Protein AF-A0A382KB04-F1 (afdb_monomer_lite)

Organism: NCBI:txid408172

Sequence (86 aa):
MHPLITRNSDFVLVFGVIGIILVMVIPLPAPVLDLLFAVNITVSLVTLLVVLYMLQPVDFSIFPSLLLVLTMFRLSLNVASTRVIL

Foldseek 3Di:
DDDPDVVVVVVVVVVVVVVVVVVLVVAPPPVVLVVLVVVLVVVVVVLVVVVVPDDDCVCVVVNVVVVVVSVVSVVVSVVSVVSRVD

Radius of gyration: 24.35 Å; chains: 1; bounding box: 54×29×69 Å

Structure (mmCIF, N/CA/C/O backbone):
data_AF-A0A382KB04-F1
#
_entry.id   AF-A0A382KB04-F1
#
loop_
_atom_site.group_PDB
_atom_site.id
_atom_site.type_symbol
_atom_site.label_atom_id
_atom_site.label_alt_id
_atom_site.label_comp_id
_atom_site.label_asym_id
_atom_site.label_entity_id
_atom_site.label_seq_id
_atom_site.pdbx_PDB_ins_code
_atom_site.Cartn_x
_atom_site.Cartn_y
_atom_site.Cartn_z
_atom_site.occupancy
_atom_site.B_iso_or_equiv
_atom_site.auth_seq_id
_atom_site.auth_comp_id
_atom_site.auth_asym_id
_atom_site.auth_atom_id
_atom_site.pdbx_PDB_model_num
ATOM 1 N N . MET A 1 1 ? 38.730 -22.489 -44.929 1.00 46.97 1 MET A N 1
ATOM 2 C CA . MET A 1 1 ? 37.358 -22.464 -45.471 1.00 46.97 1 MET A CA 1
ATOM 3 C C . MET A 1 1 ? 36.672 -21.208 -44.948 1.00 46.97 1 MET A C 1
ATOM 5 O O . MET A 1 1 ? 36.318 -21.141 -43.782 1.00 46.97 1 MET A O 1
ATOM 9 N N . HIS A 1 2 ? 36.623 -20.182 -45.801 1.00 51.59 2 HIS A N 1
ATOM 10 C CA . HIS A 1 2 ? 35.680 -19.049 -45.771 1.00 51.59 2 HIS A CA 1
ATOM 11 C C . HIS A 1 2 ? 34.232 -19.609 -45.624 1.00 51.59 2 HIS A C 1
ATOM 13 O O . HIS A 1 2 ? 34.038 -20.761 -46.020 1.00 51.59 2 HIS A O 1
ATOM 19 N N . PRO A 1 3 ? 33.163 -18.840 -45.337 1.00 57.25 3 PRO A N 1
ATOM 20 C CA . PRO A 1 3 ? 32.959 -17.616 -44.537 1.00 57.25 3 PRO A CA 1
ATOM 21 C C . PRO A 1 3 ? 31.512 -17.561 -43.932 1.00 57.25 3 PRO A C 1
ATOM 23 O O . PRO A 1 3 ? 30.779 -18.539 -43.957 1.00 57.25 3 PRO A O 1
ATOM 26 N N . LEU A 1 4 ? 31.048 -16.394 -43.468 1.00 53.34 4 LEU A N 1
ATOM 27 C CA . LEU A 1 4 ? 29.627 -15.966 -43.392 1.00 53.34 4 LEU A CA 1
ATOM 28 C C . LEU A 1 4 ? 28.721 -16.338 -42.194 1.00 53.34 4 LEU A C 1
ATOM 30 O O . LEU A 1 4 ? 27.713 -15.652 -42.060 1.00 53.34 4 LEU A O 1
ATOM 34 N N . ILE A 1 5 ? 29.039 -17.277 -41.289 1.00 53.69 5 ILE A N 1
ATOM 35 C CA . ILE A 1 5 ? 28.078 -17.659 -40.212 1.00 53.69 5 ILE A CA 1
ATOM 36 C C . ILE A 1 5 ? 28.219 -16.905 -38.870 1.00 53.69 5 ILE A C 1
ATOM 38 O O . ILE A 1 5 ? 27.331 -16.947 -38.016 1.00 53.69 5 ILE A O 1
ATOM 42 N N . THR A 1 6 ? 29.324 -16.181 -38.672 1.00 54.09 6 THR A N 1
ATOM 43 C CA . THR A 1 6 ? 29.549 -15.378 -37.453 1.00 54.09 6 THR A CA 1
ATOM 44 C C . THR A 1 6 ? 28.845 -14.020 -37.528 1.00 54.09 6 THR A C 1
ATOM 46 O O . THR A 1 6 ? 28.417 -13.509 -36.509 1.00 54.09 6 THR A O 1
ATOM 49 N N . ARG A 1 7 ? 28.607 -13.467 -38.728 1.00 56.53 7 ARG A N 1
ATOM 50 C CA . ARG A 1 7 ? 28.089 -12.094 -38.890 1.00 56.53 7 ARG A CA 1
ATOM 51 C C . ARG A 1 7 ? 26.583 -11.952 -38.659 1.00 56.53 7 ARG A C 1
ATOM 53 O O . ARG A 1 7 ? 26.123 -10.844 -38.439 1.00 56.53 7 ARG A O 1
ATOM 60 N N . ASN A 1 8 ? 25.809 -13.032 -38.743 1.00 58.59 8 ASN A N 1
ATOM 61 C CA . ASN A 1 8 ? 24.353 -13.053 -38.539 1.00 58.59 8 ASN A CA 1
ATOM 62 C C . ASN A 1 8 ? 23.948 -13.652 -37.183 1.00 58.59 8 ASN A C 1
ATOM 64 O O . ASN A 1 8 ? 22.887 -13.304 -36.672 1.00 58.59 8 ASN A O 1
ATOM 68 N N . SER A 1 9 ? 24.787 -14.504 -36.586 1.00 60.66 9 SER A N 1
ATOM 69 C CA . SER A 1 9 ? 24.563 -15.030 -35.232 1.00 60.66 9 SER A CA 1
ATOM 70 C C . SER A 1 9 ? 24.660 -13.926 -34.176 1.00 60.66 9 SER A C 1
ATOM 72 O O . SER A 1 9 ? 23.870 -13.929 -33.237 1.00 60.66 9 SER A O 1
ATOM 74 N N . ASP A 1 10 ? 25.530 -12.928 -34.385 1.00 65.50 10 ASP A N 1
ATOM 75 C CA . ASP A 1 10 ? 25.572 -11.713 -33.563 1.00 65.50 10 ASP A CA 1
ATOM 76 C C . ASP A 1 10 ? 24.256 -10.933 -33.654 1.00 65.50 10 ASP A C 1
ATOM 78 O O . ASP A 1 10 ? 23.717 -10.530 -32.633 1.00 65.50 10 ASP A O 1
ATOM 82 N N . PHE A 1 11 ? 23.674 -10.774 -34.850 1.00 69.50 11 PHE A N 1
ATOM 83 C CA . PHE A 1 11 ? 22.376 -10.103 -34.999 1.00 69.50 11 PHE A CA 1
ATOM 84 C C . PHE A 1 11 ? 21.238 -10.888 -34.357 1.00 69.50 11 PHE A C 1
ATOM 86 O O . PHE A 1 11 ? 20.362 -10.272 -33.766 1.00 69.50 11 PHE A O 1
ATOM 93 N N . VAL A 1 12 ? 21.244 -12.220 -34.446 1.00 74.75 12 VAL A N 1
ATOM 94 C CA . VAL A 1 12 ? 20.240 -13.077 -33.797 1.00 74.75 12 VAL A CA 1
ATOM 95 C C . VAL A 1 12 ? 20.377 -13.026 -32.275 1.00 74.75 12 VAL A C 1
ATOM 97 O O . VAL A 1 12 ? 19.368 -12.924 -31.582 1.00 74.75 12 VAL A O 1
ATOM 100 N N . LEU A 1 13 ? 21.603 -13.023 -31.746 1.00 71.69 13 LEU A N 1
ATOM 101 C CA . LEU A 1 13 ? 21.867 -12.819 -30.320 1.00 71.69 13 LEU A CA 1
ATOM 102 C C . LEU A 1 13 ? 21.464 -11.415 -29.867 1.00 71.69 13 LEU A C 1
ATOM 104 O O . LEU A 1 13 ? 20.795 -11.281 -28.851 1.00 71.69 13 LEU A O 1
ATOM 108 N N . VAL A 1 14 ? 21.802 -10.376 -30.631 1.00 76.75 14 VAL A N 1
ATOM 109 C CA . VAL A 1 14 ? 21.436 -8.983 -30.344 1.00 76.75 14 VAL A CA 1
ATOM 110 C C . VAL A 1 14 ? 19.921 -8.796 -30.396 1.00 76.75 14 VAL A C 1
ATOM 112 O O . VAL A 1 14 ? 19.366 -8.211 -29.475 1.00 76.75 14 VAL A O 1
ATOM 115 N N . PHE A 1 15 ? 19.220 -9.341 -31.394 1.00 80.38 15 PHE A N 1
ATOM 116 C CA . PHE A 1 15 ? 17.753 -9.317 -31.441 1.00 80.38 15 PHE A CA 1
ATOM 117 C C . PHE A 1 15 ? 17.123 -10.136 -30.314 1.00 80.38 15 PHE A C 1
ATOM 119 O O . PHE A 1 15 ? 16.108 -9.723 -29.763 1.00 80.38 15 PHE A O 1
ATOM 126 N N . GLY A 1 16 ? 17.723 -11.272 -29.952 1.00 77.75 16 GLY A N 1
ATOM 127 C CA . GLY A 1 16 ? 17.288 -12.089 -28.824 1.00 77.75 16 GLY A CA 1
ATOM 128 C C . GLY A 1 16 ? 17.418 -11.342 -27.498 1.00 77.75 16 GLY A C 1
ATOM 129 O O . GLY A 1 16 ? 16.467 -11.294 -26.727 1.00 77.75 16 GLY A O 1
ATOM 130 N N . VAL A 1 17 ? 18.556 -10.686 -27.261 1.00 76.56 17 VAL A N 1
ATOM 131 C CA . VAL A 1 17 ? 18.808 -9.869 -26.065 1.00 76.56 17 VAL A CA 1
ATOM 132 C C . VAL A 1 17 ? 17.914 -8.630 -26.047 1.00 76.56 17 VAL A C 1
ATOM 134 O O . VAL A 1 17 ? 17.288 -8.359 -25.028 1.00 76.56 17 VAL A O 1
ATOM 137 N N . ILE A 1 18 ? 17.783 -7.915 -27.168 1.00 76.94 18 ILE A N 1
ATOM 138 C CA . ILE A 1 18 ? 16.865 -6.775 -27.290 1.00 76.94 18 ILE A CA 1
ATOM 139 C C . ILE A 1 18 ? 15.427 -7.230 -27.041 1.00 76.94 18 ILE A C 1
ATOM 141 O O . ILE A 1 18 ? 14.714 -6.535 -26.337 1.00 76.94 18 ILE A O 1
ATOM 145 N N . GLY A 1 19 ? 15.011 -8.397 -27.537 1.00 74.38 19 GLY A N 1
ATOM 146 C CA . GLY A 1 19 ? 13.688 -8.971 -27.282 1.00 74.38 19 GLY A CA 1
ATOM 147 C C . GLY A 1 19 ? 13.461 -9.341 -25.815 1.00 74.38 19 GLY A C 1
ATOM 148 O O . GLY A 1 19 ? 12.398 -9.050 -25.276 1.00 74.38 19 GLY A O 1
ATOM 149 N N . ILE A 1 20 ? 14.463 -9.914 -25.142 1.00 69.81 20 ILE A N 1
ATOM 150 C CA . ILE A 1 20 ? 14.418 -10.203 -23.699 1.00 69.81 20 ILE A CA 1
ATOM 151 C C . ILE A 1 20 ? 14.300 -8.901 -22.891 1.00 69.81 20 ILE A C 1
ATOM 153 O O . ILE A 1 20 ? 13.479 -8.818 -21.979 1.00 69.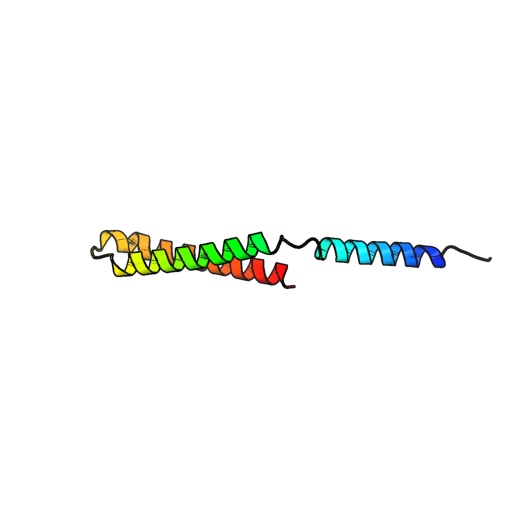81 20 ILE A O 1
ATOM 157 N N . ILE A 1 21 ? 15.052 -7.862 -23.266 1.00 69.44 21 ILE A N 1
ATOM 158 C CA . ILE A 1 21 ? 14.947 -6.521 -22.673 1.00 69.44 21 ILE A CA 1
ATOM 159 C C . ILE A 1 21 ? 13.574 -5.908 -22.970 1.00 69.44 21 ILE A C 1
ATOM 161 O O . ILE A 1 21 ? 12.964 -5.331 -22.082 1.00 69.44 21 ILE A O 1
ATOM 165 N N . LEU A 1 22 ? 13.039 -6.064 -24.182 1.00 68.75 22 LEU A N 1
ATOM 166 C CA . LEU A 1 22 ? 11.737 -5.518 -24.565 1.00 68.75 22 LEU A CA 1
ATOM 167 C C . LEU A 1 22 ? 10.591 -6.184 -23.799 1.00 68.75 22 LEU A C 1
ATOM 169 O O . LEU A 1 22 ? 9.631 -5.512 -23.459 1.00 68.75 22 LEU A O 1
ATOM 173 N N . VAL A 1 23 ? 10.710 -7.476 -23.483 1.00 63.19 23 VAL A N 1
ATOM 174 C CA . VAL A 1 23 ? 9.779 -8.205 -22.606 1.00 63.19 23 VAL A CA 1
ATOM 175 C C . VAL A 1 23 ? 9.899 -7.746 -21.150 1.00 63.19 23 VAL A C 1
ATOM 177 O O . VAL A 1 23 ? 8.883 -7.652 -20.472 1.00 63.19 23 VAL A O 1
ATOM 180 N N . MET A 1 24 ? 11.100 -7.391 -20.683 1.00 59.56 24 MET A N 1
ATOM 181 C CA . MET A 1 24 ? 11.296 -6.725 -19.385 1.00 59.56 24 MET A CA 1
ATOM 182 C C . MET A 1 24 ? 10.706 -5.298 -19.378 1.00 59.56 24 MET A C 1
ATOM 184 O O . MET A 1 24 ? 10.225 -4.821 -18.357 1.00 59.56 24 MET A O 1
ATOM 188 N N . VAL A 1 25 ? 10.687 -4.650 -20.546 1.00 55.00 25 VAL A N 1
ATOM 189 C CA . VAL A 1 25 ? 10.133 -3.313 -20.808 1.00 55.00 25 VAL A CA 1
ATOM 190 C C . VAL A 1 25 ? 8.661 -3.347 -21.231 1.00 55.00 25 VAL A C 1
ATOM 192 O O . VAL A 1 25 ? 8.101 -2.273 -21.376 1.00 55.00 25 VAL A O 1
ATOM 195 N N . ILE A 1 26 ? 7.995 -4.502 -21.403 1.00 57.22 26 ILE A N 1
ATOM 196 C CA . ILE A 1 26 ? 6.523 -4.587 -21.335 1.00 57.22 26 ILE A CA 1
ATOM 197 C C . ILE A 1 26 ? 6.227 -4.702 -19.842 1.00 57.22 26 ILE A C 1
ATOM 199 O O . ILE A 1 26 ? 6.091 -5.803 -19.303 1.00 57.22 26 ILE A O 1
ATOM 203 N N . PRO A 1 27 ? 6.238 -3.565 -19.135 1.00 59.81 27 PRO A N 1
ATOM 204 C CA . PRO A 1 27 ? 6.201 -3.522 -17.699 1.00 59.81 27 PRO A CA 1
ATOM 205 C C . PRO A 1 27 ? 4.728 -3.746 -17.340 1.00 59.81 27 PRO A C 1
ATOM 207 O O . PRO A 1 27 ? 3.825 -3.635 -18.181 1.00 59.81 27 PRO A O 1
ATOM 210 N N . LEU A 1 28 ? 4.415 -4.010 -16.079 1.00 53.47 28 LEU A N 1
ATOM 211 C CA . LEU A 1 28 ? 3.042 -3.747 -15.657 1.00 53.47 28 LEU A CA 1
ATOM 212 C C . LEU A 1 28 ? 2.727 -2.280 -16.001 1.00 53.47 28 LEU A C 1
ATOM 214 O O . LEU A 1 28 ? 3.530 -1.410 -15.657 1.00 53.47 28 LEU A O 1
ATOM 218 N N . PRO A 1 29 ? 1.622 -1.987 -16.713 1.00 60.16 29 PRO A N 1
ATOM 219 C CA . PRO A 1 29 ? 1.298 -0.624 -17.091 1.00 60.16 29 PRO A CA 1
ATOM 220 C C . PRO A 1 29 ? 1.279 0.231 -15.824 1.00 60.16 29 PRO A C 1
ATOM 222 O O . PRO A 1 29 ? 0.465 -0.004 -14.932 1.00 60.16 29 PRO A O 1
ATOM 225 N N . ALA A 1 30 ? 2.179 1.219 -15.764 1.00 65.06 30 ALA A N 1
ATOM 226 C CA . ALA A 1 30 ? 2.305 2.187 -14.677 1.00 65.06 30 ALA A CA 1
ATOM 227 C C . ALA A 1 30 ? 0.960 2.659 -14.076 1.00 65.06 30 ALA A C 1
ATOM 229 O O . ALA A 1 30 ? 0.868 2.688 -12.850 1.00 65.06 30 ALA A O 1
ATOM 230 N N . PRO A 1 31 ? -0.115 2.931 -14.857 1.00 69.50 31 PRO A N 1
ATOM 231 C CA . PRO A 1 31 ? -1.401 3.334 -14.276 1.00 69.50 31 PRO A CA 1
ATOM 232 C C . PRO A 1 31 ? -2.054 2.291 -13.356 1.00 69.50 31 PRO A C 1
ATOM 234 O O . PRO A 1 31 ? -2.783 2.665 -12.441 1.00 69.50 31 PRO A O 1
ATOM 237 N N . VAL A 1 32 ? -1.817 0.991 -13.563 1.00 74.38 32 VAL A N 1
ATOM 238 C CA . VAL A 1 32 ? -2.382 -0.062 -12.702 1.00 74.38 32 VAL A CA 1
ATOM 239 C C . VAL A 1 32 ? -1.691 -0.058 -11.344 1.00 74.38 32 VAL A C 1
ATOM 241 O O . VAL A 1 32 ? -2.360 -0.112 -10.316 1.00 74.38 32 VAL A O 1
ATOM 244 N N . LEU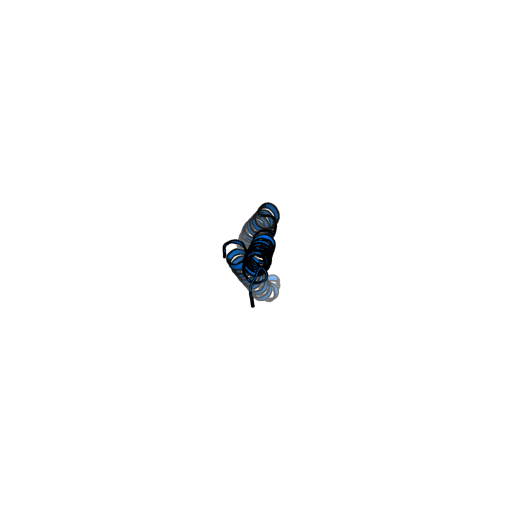 A 1 33 ? -0.362 0.059 -11.325 1.00 72.94 33 LEU A N 1
ATOM 245 C CA . LEU A 1 33 ? 0.396 0.135 -10.079 1.00 72.94 33 LEU A CA 1
ATOM 246 C C . LEU A 1 33 ? 0.035 1.400 -9.283 1.00 72.94 33 LEU A C 1
ATOM 248 O O . LEU A 1 33 ? -0.152 1.325 -8.070 1.00 72.94 33 LEU A O 1
ATOM 252 N N . ASP A 1 34 ? -0.122 2.530 -9.973 1.00 80.19 34 ASP A N 1
ATOM 253 C CA . ASP A 1 34 ? -0.488 3.813 -9.367 1.00 80.19 34 ASP A CA 1
ATOM 254 C C . ASP A 1 34 ? -1.891 3.761 -8.730 1.00 80.19 34 ASP A C 1
ATOM 256 O O . ASP A 1 34 ? -2.095 4.187 -7.592 1.00 80.19 34 ASP A O 1
ATOM 260 N N . LEU A 1 35 ? -2.852 3.113 -9.404 1.00 82.81 35 LEU A N 1
ATOM 261 C CA . LEU A 1 35 ? -4.192 2.871 -8.862 1.00 82.81 35 LEU A CA 1
ATOM 262 C C . LEU A 1 35 ? -4.160 1.958 -7.627 1.00 82.81 35 LEU A C 1
ATOM 264 O O . LEU A 1 35 ? -4.843 2.232 -6.639 1.00 82.81 35 LEU A O 1
ATOM 268 N N . LEU A 1 36 ? -3.351 0.895 -7.645 1.00 80.12 36 LEU A N 1
ATOM 269 C CA . LEU A 1 36 ? -3.188 -0.012 -6.505 1.00 80.12 36 LEU A CA 1
ATOM 270 C C . LEU A 1 36 ? -2.571 0.705 -5.287 1.00 80.12 36 LEU A C 1
ATOM 272 O O . LEU A 1 36 ? -3.022 0.490 -4.157 1.00 80.12 36 LEU A O 1
ATOM 276 N N . PHE A 1 37 ? -1.591 1.588 -5.503 1.00 78.38 37 PHE A N 1
ATOM 277 C CA . PHE A 1 37 ? -1.038 2.444 -4.448 1.00 78.38 37 PHE A CA 1
ATOM 278 C C . PHE A 1 37 ? -2.062 3.439 -3.905 1.00 78.38 37 PHE A C 1
ATOM 280 O O . PHE A 1 37 ? -2.194 3.564 -2.686 1.00 78.38 37 PHE A O 1
ATOM 287 N N . ALA A 1 38 ? -2.818 4.110 -4.776 1.00 85.25 38 ALA A N 1
ATOM 288 C CA . ALA A 1 38 ? -3.865 5.039 -4.361 1.00 85.25 38 ALA A CA 1
ATOM 289 C C . ALA A 1 38 ? -4.913 4.342 -3.475 1.00 85.25 38 ALA A C 1
ATOM 291 O O . ALA A 1 38 ? -5.205 4.817 -2.377 1.00 85.25 38 ALA A O 1
ATOM 292 N N . VAL A 1 39 ? -5.396 3.161 -3.888 1.00 85.44 39 VAL A N 1
ATOM 293 C CA . VAL A 1 39 ? -6.339 2.341 -3.107 1.00 85.44 39 VAL A CA 1
ATOM 294 C C . VAL A 1 39 ? -5.765 1.971 -1.739 1.00 85.44 39 VAL A C 1
ATOM 296 O O . VAL A 1 39 ? -6.475 2.034 -0.736 1.00 85.44 39 VAL A O 1
ATOM 299 N N . ASN A 1 40 ? -4.483 1.619 -1.661 1.00 85.75 40 ASN A N 1
ATOM 300 C CA . ASN A 1 40 ? -3.836 1.290 -0.394 1.00 85.75 40 ASN A CA 1
ATOM 301 C C . ASN A 1 40 ? -3.841 2.447 0.602 1.00 85.75 40 ASN A C 1
ATOM 303 O O . ASN A 1 40 ? -4.225 2.254 1.757 1.00 85.75 40 ASN A O 1
ATOM 307 N N . ILE A 1 41 ? -3.463 3.641 0.148 1.00 85.69 41 ILE A N 1
ATOM 308 C CA . ILE A 1 41 ? -3.474 4.841 0.984 1.00 85.69 41 ILE A C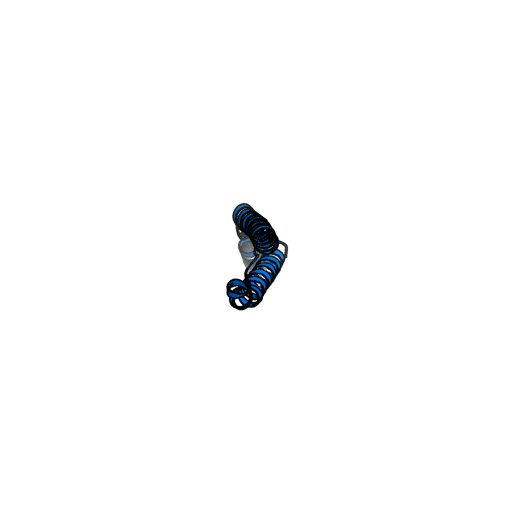A 1
ATOM 309 C C . ILE A 1 41 ? -4.904 5.164 1.423 1.00 85.69 41 ILE A C 1
ATOM 311 O O . ILE A 1 41 ? -5.133 5.409 2.608 1.00 85.69 41 ILE A O 1
ATOM 315 N N . THR A 1 42 ? -5.882 5.084 0.515 1.00 89.00 42 THR A N 1
ATOM 316 C CA . THR A 1 42 ? -7.297 5.303 0.844 1.00 89.00 42 THR A CA 1
ATOM 317 C C . THR A 1 42 ? -7.793 4.326 1.906 1.00 89.00 42 THR A C 1
ATOM 319 O O . THR A 1 42 ? -8.347 4.761 2.912 1.00 89.00 42 THR A O 1
ATOM 322 N N . VAL A 1 43 ? -7.567 3.021 1.738 1.00 83.75 43 VAL A N 1
ATOM 323 C CA . VAL A 1 43 ? -7.994 2.013 2.719 1.00 83.75 43 VAL A CA 1
ATOM 324 C C . VAL A 1 43 ? -7.286 2.230 4.058 1.00 83.75 43 VAL A C 1
ATOM 326 O O . VAL A 1 43 ? -7.928 2.170 5.103 1.00 83.75 43 VAL A O 1
ATOM 329 N N . SER A 1 44 ? -5.990 2.555 4.049 1.00 83.19 44 SER A N 1
ATOM 330 C CA . SER A 1 44 ? -5.241 2.832 5.277 1.00 83.19 44 SER A CA 1
ATOM 331 C C . SER A 1 44 ? -5.798 4.047 6.037 1.00 83.19 44 SER A C 1
ATOM 333 O O . SER A 1 44 ? -5.821 4.027 7.268 1.00 83.19 44 SER A O 1
ATOM 335 N N . LEU A 1 45 ? -6.273 5.080 5.330 1.00 88.75 45 LEU A N 1
ATOM 336 C CA . LEU A 1 45 ? -6.945 6.244 5.919 1.00 88.75 45 LEU A CA 1
ATOM 337 C C . LEU A 1 45 ? -8.360 5.918 6.412 1.00 88.75 45 LEU A C 1
ATOM 339 O O . LEU A 1 45 ? -8.743 6.364 7.490 1.00 88.75 45 LEU A O 1
ATOM 343 N N . VAL A 1 46 ? -9.129 5.122 5.665 1.00 86.75 46 VAL A N 1
ATOM 344 C CA . VAL A 1 46 ? -10.460 4.666 6.095 1.00 86.75 46 VAL A CA 1
ATOM 345 C C . VAL A 1 46 ? -10.346 3.859 7.380 1.00 86.75 46 VAL A C 1
ATOM 347 O O . VAL A 1 46 ? -11.084 4.121 8.323 1.00 86.75 46 VAL A O 1
ATOM 350 N N . THR A 1 47 ? -9.393 2.929 7.467 1.00 82.88 47 THR A N 1
ATOM 351 C CA . THR A 1 47 ? -9.165 2.178 8.703 1.00 82.88 47 THR A CA 1
ATOM 352 C C . THR A 1 47 ? -8.752 3.094 9.842 1.00 82.88 47 THR A C 1
ATOM 354 O O . THR A 1 47 ? -9.312 2.949 10.918 1.00 82.88 47 THR A O 1
ATOM 357 N N . LEU A 1 48 ? -7.847 4.058 9.625 1.00 85.25 48 LEU A N 1
ATOM 358 C CA . LEU A 1 48 ? -7.493 5.063 10.638 1.00 85.25 48 LEU A CA 1
ATOM 359 C C . LEU A 1 48 ? -8.739 5.778 11.178 1.00 85.25 48 LEU A C 1
ATOM 361 O O . LEU A 1 48 ? -8.886 5.940 12.387 1.00 85.25 48 LEU A O 1
ATOM 365 N N . LEU A 1 49 ? -9.645 6.171 10.283 1.00 85.50 49 LEU A N 1
ATOM 366 C CA . LEU A 1 49 ? -10.900 6.810 10.649 1.00 85.50 49 LEU A CA 1
ATOM 367 C C . LEU A 1 49 ? -11.780 5.856 11.463 1.00 85.50 49 LEU A C 1
ATOM 369 O O . LEU A 1 49 ? -12.240 6.220 12.537 1.00 85.50 49 LEU A O 1
ATOM 373 N N . VAL A 1 50 ? -11.943 4.612 11.008 1.00 82.31 50 VAL A N 1
ATOM 374 C CA . VAL A 1 50 ? -12.677 3.568 11.737 1.00 82.31 50 VAL A CA 1
ATOM 375 C C . VAL A 1 50 ? -12.112 3.402 13.149 1.00 82.31 50 VAL A C 1
ATOM 377 O O . VAL A 1 50 ? -12.875 3.470 14.102 1.00 82.31 50 VAL A O 1
ATOM 380 N N . VAL A 1 51 ? -10.789 3.291 13.309 1.00 77.31 51 VAL A N 1
ATOM 381 C CA . VAL A 1 51 ? -10.122 3.197 14.622 1.00 77.31 51 VAL A CA 1
ATOM 382 C C . VAL A 1 51 ? -10.487 4.373 15.529 1.00 7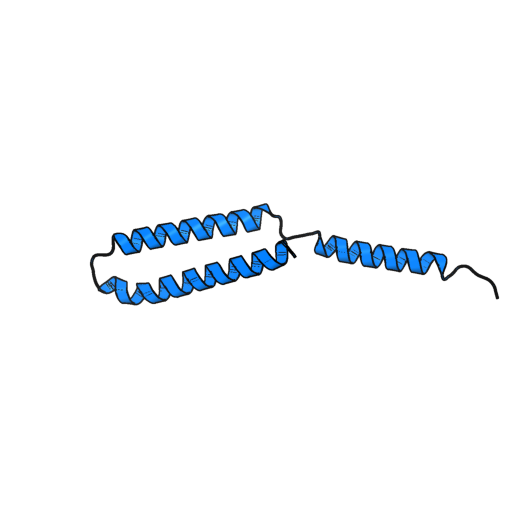7.31 51 VAL A C 1
ATOM 384 O O . VAL A 1 51 ? -10.746 4.174 16.711 1.00 77.31 51 VAL A O 1
ATOM 387 N N . LEU A 1 52 ? -10.500 5.591 14.979 1.00 81.62 52 LEU A N 1
ATOM 388 C CA . LEU A 1 52 ? -10.777 6.822 15.718 1.00 81.62 52 LEU A CA 1
ATOM 389 C C . LEU A 1 52 ? -12.227 6.889 16.233 1.00 81.62 52 LEU A C 1
ATOM 391 O O . LEU A 1 52 ? -12.480 7.502 17.267 1.00 81.62 52 LEU A O 1
ATOM 395 N N . TYR A 1 53 ? -13.170 6.273 15.515 1.00 72.62 53 TYR A N 1
ATOM 396 C CA . TYR A 1 53 ? -14.601 6.285 15.838 1.00 72.62 53 TYR A CA 1
ATOM 397 C C . TYR A 1 53 ? -15.087 5.043 16.612 1.00 72.62 53 TYR A C 1
ATOM 399 O O . TYR A 1 53 ? -16.232 5.027 17.066 1.00 72.62 53 TYR A O 1
ATOM 407 N N . MET A 1 54 ? -14.256 4.010 16.793 1.00 72.31 54 MET A N 1
ATOM 408 C CA . MET A 1 54 ? -14.638 2.793 17.522 1.00 72.31 54 MET A CA 1
ATOM 409 C C . MET A 1 54 ? -14.650 3.019 19.044 1.00 72.31 54 MET A C 1
ATOM 411 O O . MET A 1 54 ? -13.609 3.208 19.668 1.00 72.31 54 MET A O 1
ATOM 415 N N . LEU A 1 55 ? -15.845 2.968 19.650 1.00 62.31 55 LEU A N 1
ATOM 416 C CA . LEU A 1 55 ? -16.082 3.209 21.085 1.00 62.31 55 LEU A CA 1
ATOM 417 C C . LEU A 1 55 ? -16.367 1.926 21.900 1.00 62.31 55 LEU A C 1
ATOM 419 O O . LEU A 1 55 ? -16.455 2.008 23.125 1.00 62.31 55 LEU A O 1
ATOM 423 N N . GLN A 1 56 ? -16.524 0.749 21.269 1.00 59.59 56 GLN A N 1
ATOM 424 C CA . GLN A 1 56 ? -16.910 -0.499 21.953 1.00 59.59 56 GLN A CA 1
ATOM 425 C C . GLN A 1 56 ? -15.908 -1.665 21.751 1.00 59.59 56 GLN A C 1
ATOM 427 O O . GLN A 1 56 ? -15.399 -1.874 20.653 1.00 59.59 56 GLN A O 1
ATOM 432 N N . PRO A 1 57 ? -15.638 -2.479 22.797 1.00 54.56 57 PRO A N 1
ATOM 433 C CA . PRO A 1 57 ? -14.618 -3.539 22.800 1.00 54.56 57 PRO A CA 1
ATOM 434 C C . PRO A 1 57 ? -14.954 -4.803 21.983 1.00 54.56 57 PRO A C 1
ATOM 436 O O . PRO A 1 57 ? -14.120 -5.700 21.885 1.00 54.56 57 PRO A O 1
ATOM 439 N N . VAL A 1 58 ? -16.137 -4.890 21.369 1.00 55.72 58 VAL A N 1
ATOM 440 C CA . VAL A 1 58 ? -16.502 -5.986 20.448 1.00 55.72 58 VAL A CA 1
ATOM 441 C C . VAL A 1 58 ? -15.777 -5.893 19.096 1.00 55.72 58 VAL A C 1
ATOM 443 O O . VAL A 1 58 ? -15.516 -6.922 18.478 1.00 55.72 58 VAL A O 1
ATOM 446 N N . ASP A 1 59 ? -15.325 -4.700 18.695 1.00 57.97 59 ASP A N 1
ATOM 447 C CA . ASP A 1 59 ? -14.509 -4.484 17.490 1.00 57.97 59 ASP A CA 1
ATOM 448 C C . ASP A 1 59 ? -13.009 -4.753 17.715 1.00 57.97 59 ASP A C 1
ATOM 450 O O . ASP A 1 59 ? -12.249 -4.955 16.765 1.00 57.97 59 ASP A O 1
ATOM 454 N N . PHE A 1 60 ? -12.564 -4.835 18.976 1.00 58.59 60 PHE A N 1
ATOM 455 C CA . PHE A 1 60 ? -11.152 -5.038 19.323 1.00 58.59 60 PHE A CA 1
ATOM 456 C C . PHE A 1 60 ? -10.604 -6.406 18.905 1.00 58.59 60 PHE A C 1
ATOM 458 O O . PHE A 1 60 ? -9.395 -6.545 18.768 1.00 58.59 60 PHE A O 1
ATOM 465 N N . SER A 1 61 ? -11.450 -7.421 18.691 1.00 69.62 61 SER A N 1
ATOM 466 C CA . SER A 1 61 ? -10.987 -8.735 18.211 1.00 69.62 61 SER A CA 1
ATOM 467 C C . SER A 1 61 ? -10.733 -8.749 16.697 1.00 69.62 61 SER A C 1
ATOM 469 O O . SER A 1 61 ? -9.821 -9.425 16.220 1.00 69.62 61 SER A O 1
ATOM 471 N N . ILE A 1 62 ? -11.491 -7.951 15.940 1.00 74.25 62 ILE A N 1
ATOM 472 C CA . ILE A 1 62 ? -11.359 -7.806 14.482 1.00 74.25 62 ILE A CA 1
ATOM 473 C C . ILE A 1 62 ? -10.262 -6.776 14.145 1.00 74.25 62 ILE A C 1
ATOM 475 O O . ILE A 1 62 ? -9.667 -6.782 13.071 1.00 74.25 62 ILE A O 1
ATOM 479 N N . PHE A 1 63 ? -9.933 -5.904 15.093 1.00 75.81 63 PHE A N 1
ATOM 480 C CA . PHE A 1 63 ? -8.983 -4.822 14.901 1.00 75.81 63 PHE A CA 1
ATOM 481 C C . PHE A 1 63 ? -7.529 -5.265 14.605 1.00 75.81 63 PHE A C 1
ATOM 483 O O . PHE A 1 63 ? -6.978 -4.820 13.592 1.00 75.81 63 PHE A O 1
ATOM 490 N N . PRO A 1 64 ? -6.884 -6.157 15.393 1.00 78.25 64 PRO A N 1
ATOM 491 C CA . PRO A 1 64 ? -5.530 -6.635 15.107 1.00 78.25 64 PRO A CA 1
ATOM 492 C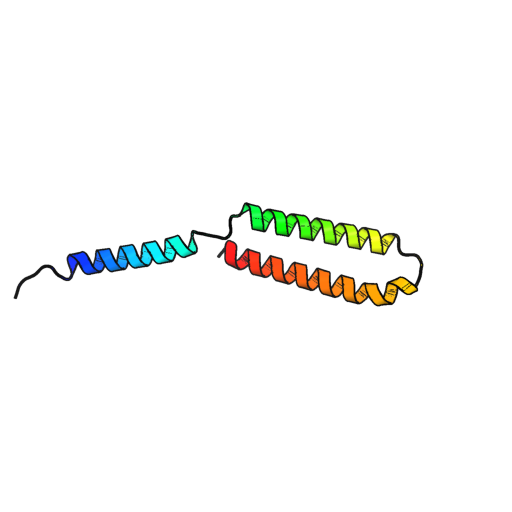 C . PRO A 1 64 ? -5.436 -7.382 13.780 1.00 78.25 64 PRO A C 1
ATOM 494 O O . PRO A 1 64 ? -4.451 -7.238 13.060 1.00 78.25 64 PRO A O 1
ATOM 497 N N . SER A 1 65 ? -6.458 -8.171 13.443 1.00 83.81 65 SER A N 1
ATOM 498 C CA . SER A 1 65 ? -6.500 -8.934 12.198 1.00 83.81 65 SER A CA 1
ATOM 499 C C . SER A 1 65 ? -6.678 -8.019 10.984 1.00 83.81 65 SER A C 1
ATOM 501 O O . SER A 1 65 ? -5.959 -8.190 10.000 1.00 83.81 65 SER A O 1
ATOM 503 N N . LEU A 1 66 ? -7.525 -6.986 11.067 1.00 82.56 66 LEU A N 1
ATOM 504 C CA . LEU A 1 66 ? -7.619 -5.949 10.033 1.00 82.56 66 LEU A CA 1
ATOM 505 C C . LEU A 1 66 ? -6.291 -5.205 9.851 1.00 82.56 66 LEU A C 1
ATOM 507 O O . LEU A 1 66 ? -5.810 -5.092 8.724 1.00 82.56 66 LEU A O 1
ATOM 511 N N . LEU A 1 67 ? -5.646 -4.756 10.934 1.00 83.31 67 LEU A N 1
ATOM 512 C CA . LEU A 1 67 ? -4.334 -4.103 10.842 1.00 83.31 67 LEU A CA 1
ATOM 513 C C . LEU A 1 67 ? -3.261 -5.017 10.235 1.00 83.31 67 LEU A C 1
ATOM 515 O O . LEU A 1 67 ? -2.450 -4.551 9.430 1.00 83.31 67 LEU A O 1
ATOM 519 N N . LEU A 1 68 ? -3.259 -6.310 10.570 1.00 88.12 68 LEU A N 1
ATOM 520 C CA . LEU A 1 68 ? -2.328 -7.288 10.006 1.00 88.12 68 LEU A CA 1
ATOM 521 C C . LEU A 1 68 ? -2.517 -7.431 8.488 1.00 88.12 68 LEU A C 1
ATOM 523 O O . LEU A 1 68 ? -1.545 -7.330 7.737 1.00 88.12 68 LEU A O 1
ATOM 527 N N . VAL A 1 69 ? -3.762 -7.592 8.028 1.00 86.19 69 VAL A N 1
ATOM 528 C CA . VAL A 1 69 ? -4.098 -7.712 6.598 1.00 86.19 69 VAL A CA 1
ATOM 529 C C . VAL A 1 69 ? -3.704 -6.450 5.828 1.00 86.19 69 VAL A C 1
ATOM 531 O O . VAL A 1 69 ? -3.076 -6.543 4.774 1.00 86.19 69 VAL A O 1
ATOM 534 N N . LEU A 1 70 ? -3.984 -5.263 6.370 1.00 84.88 70 LEU A N 1
ATOM 535 C CA . LEU A 1 70 ? -3.608 -3.986 5.749 1.00 84.88 70 LEU A CA 1
ATOM 536 C C . LEU A 1 70 ? -2.096 -3.805 5.633 1.00 84.88 70 LEU A C 1
ATOM 538 O O . LEU A 1 70 ? -1.589 -3.231 4.668 1.00 84.88 70 LEU A O 1
ATOM 542 N N . THR A 1 71 ? -1.356 -4.292 6.623 1.00 86.62 71 THR A N 1
ATOM 543 C CA . THR A 1 71 ? 0.106 -4.221 6.629 1.00 86.62 71 THR A CA 1
ATOM 544 C C . THR A 1 71 ? 0.708 -5.208 5.628 1.00 86.62 71 THR A C 1
ATOM 546 O O . THR A 1 71 ? 1.612 -4.835 4.886 1.00 86.62 71 THR A O 1
ATOM 549 N N . MET A 1 72 ? 0.147 -6.414 5.511 1.00 89.75 72 MET A N 1
ATOM 550 C CA . MET A 1 72 ? 0.509 -7.379 4.464 1.00 89.75 72 MET A CA 1
ATOM 551 C C . MET A 1 72 ? 0.199 -6.852 3.057 1.00 89.75 72 MET A C 1
ATOM 553 O O . MET A 1 72 ? 1.033 -6.966 2.159 1.00 89.75 72 MET A O 1
ATOM 557 N N . PHE A 1 73 ? -0.955 -6.206 2.871 1.00 84.25 73 PHE A N 1
ATOM 558 C CA . PHE A 1 73 ? -1.326 -5.564 1.609 1.00 84.25 73 PHE A CA 1
ATOM 559 C C . PHE A 1 73 ? -0.337 -4.451 1.224 1.00 84.25 73 PHE A C 1
ATOM 561 O O . PHE A 1 73 ? 0.123 -4.402 0.085 1.00 84.25 73 PHE A O 1
ATOM 568 N N . ARG A 1 74 ? 0.081 -3.615 2.188 1.00 84.25 74 ARG A N 1
ATOM 569 C CA . ARG A 1 74 ? 1.156 -2.620 1.999 1.00 84.25 74 ARG A CA 1
ATOM 570 C C . ARG A 1 74 ? 2.478 -3.251 1.560 1.00 84.25 74 ARG A C 1
ATOM 572 O O . ARG A 1 74 ? 3.086 -2.779 0.603 1.00 84.25 74 ARG A O 1
ATOM 579 N N . LEU A 1 75 ? 2.907 -4.318 2.233 1.00 85.88 75 LEU A N 1
ATOM 580 C CA . LEU A 1 75 ? 4.145 -5.037 1.912 1.00 85.88 75 LEU A CA 1
ATOM 581 C C . LEU A 1 75 ? 4.103 -5.637 0.500 1.00 85.88 75 LEU A C 1
ATOM 583 O O . LEU A 1 75 ? 5.060 -5.500 -0.256 1.00 85.88 75 LEU A O 1
ATOM 587 N N . SER A 1 76 ? 2.973 -6.234 0.116 1.00 82.31 76 SER A N 1
ATOM 588 C CA . SER A 1 76 ? 2.776 -6.809 -1.217 1.00 82.31 76 SER A CA 1
ATOM 589 C C . SER A 1 76 ? 2.863 -5.757 -2.327 1.00 82.31 76 SER A C 1
ATOM 591 O O . SER A 1 76 ? 3.567 -5.977 -3.312 1.00 82.31 76 SER A O 1
ATOM 593 N N . LEU A 1 77 ? 2.226 -4.594 -2.153 1.00 82.62 77 LEU A N 1
ATOM 594 C CA . LEU A 1 77 ? 2.308 -3.498 -3.124 1.00 82.62 77 LEU A CA 1
ATOM 595 C C . LEU A 1 77 ? 3.703 -2.880 -3.207 1.00 82.62 77 LEU A C 1
ATOM 597 O O . LEU A 1 77 ? 4.158 -2.534 -4.294 1.00 82.62 77 LEU A O 1
ATOM 601 N N . ASN A 1 78 ? 4.410 -2.783 -2.080 1.00 82.06 78 ASN A N 1
ATOM 602 C CA . ASN A 1 78 ? 5.785 -2.299 -2.060 1.00 82.06 78 ASN A CA 1
ATOM 603 C C . ASN A 1 78 ? 6.736 -3.246 -2.823 1.00 82.06 78 ASN A C 1
ATOM 605 O O . ASN A 1 78 ? 7.553 -2.778 -3.611 1.00 82.06 78 ASN A O 1
ATOM 609 N N . VAL A 1 79 ? 6.569 -4.567 -2.678 1.00 81.00 79 VAL A N 1
ATOM 610 C CA . VAL A 1 79 ? 7.327 -5.582 -3.438 1.00 81.00 79 VAL A CA 1
ATOM 611 C C . VAL A 1 79 ? 6.935 -5.618 -4.921 1.00 81.00 79 VAL A C 1
ATOM 613 O O . VAL A 1 79 ? 7.786 -5.831 -5.782 1.00 81.00 79 VAL A O 1
ATOM 616 N N . ALA A 1 80 ? 5.659 -5.408 -5.250 1.00 76.12 80 ALA A N 1
ATOM 617 C CA . ALA A 1 80 ? 5.226 -5.287 -6.640 1.00 76.12 80 ALA A CA 1
ATOM 618 C C . ALA A 1 80 ? 5.842 -4.046 -7.308 1.00 76.12 80 ALA A C 1
ATOM 620 O O . ALA A 1 80 ? 6.304 -4.129 -8.441 1.00 76.12 80 ALA A O 1
ATOM 621 N N . SER A 1 81 ? 5.919 -2.927 -6.581 1.00 71.06 81 SER A N 1
ATOM 622 C CA . SER A 1 81 ? 6.532 -1.681 -7.050 1.00 71.06 81 SER A CA 1
ATOM 623 C C . SER A 1 81 ? 8.010 -1.839 -7.388 1.00 71.06 81 SER A C 1
ATOM 625 O O . SER A 1 81 ? 8.454 -1.424 -8.455 1.00 71.06 81 SER A O 1
ATOM 627 N N . THR A 1 82 ? 8.779 -2.512 -6.528 1.00 73.06 82 THR A N 1
ATOM 628 C CA . THR A 1 82 ? 10.211 -2.723 -6.777 1.00 73.06 82 THR A CA 1
ATOM 629 C C . THR A 1 82 ? 10.483 -3.602 -7.995 1.00 73.06 82 THR A C 1
ATOM 631 O O . THR A 1 82 ? 11.508 -3.400 -8.626 1.00 73.06 82 THR A O 1
ATOM 634 N N . ARG A 1 83 ? 9.571 -4.503 -8.390 1.00 72.56 83 ARG A N 1
ATOM 635 C CA . ARG A 1 83 ? 9.666 -5.265 -9.657 1.00 72.56 83 ARG A CA 1
ATOM 636 C C . ARG A 1 83 ? 9.236 -4.494 -10.910 1.00 72.56 83 ARG A C 1
ATOM 638 O O . ARG A 1 83 ? 9.410 -5.007 -12.004 1.00 72.56 83 ARG A O 1
ATOM 645 N N . VAL A 1 84 ? 8.578 -3.348 -10.753 1.00 61.16 84 VAL A N 1
ATOM 646 C CA . VAL A 1 84 ? 8.155 -2.482 -11.870 1.00 61.16 84 VAL A CA 1
ATOM 647 C C . VAL A 1 84 ? 9.161 -1.355 -12.094 1.00 61.16 84 VAL A C 1
ATOM 649 O O . VAL A 1 84 ? 9.295 -0.863 -13.210 1.00 61.16 84 VAL A O 1
ATOM 652 N N . ILE 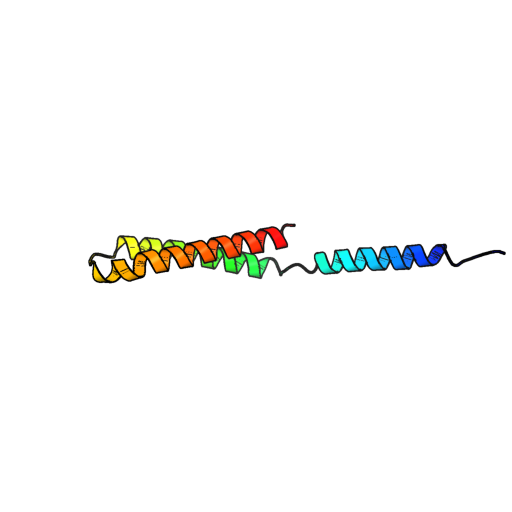A 1 85 ? 9.848 -0.938 -11.028 1.00 60.22 85 ILE A N 1
ATOM 653 C CA . ILE A 1 85 ? 10.896 0.085 -11.076 1.00 60.22 85 ILE A CA 1
ATOM 654 C C . ILE A 1 85 ? 12.261 -0.524 -11.458 1.00 60.22 85 ILE A C 1
ATOM 656 O O . ILE A 1 85 ? 13.056 0.172 -12.091 1.00 60.22 85 ILE A O 1
ATOM 660 N N . LEU A 1 86 ? 12.540 -1.780 -11.069 1.00 52.94 86 LEU A N 1
ATOM 661 C CA . LEU A 1 86 ? 13.718 -2.560 -11.496 1.00 52.94 86 LEU A CA 1
ATOM 662 C C . LEU A 1 86 ? 13.430 -3.345 -12.774 1.00 52.94 86 LEU A C 1
ATOM 664 O O . LEU A 1 86 ? 14.354 -3.409 -13.612 1.00 52.94 86 LEU A O 1
#

Secondary structure (DSSP, 8-state):
----SHHHHHHHHHHHHHHHHHHHTSPSPHHHHHHHHHHHHHHHHHHHHHHHH--STTGGGHHHHHHHHHHHHHHHHHHHHHHHH-

InterPro domains:
  IPR001712 Type III secretion system FHIPEP [PF00771] (20-86)
  IPR001712 Type III secretion system FHIPEP [PR00949] (27-40)
  IPR001712 Type III secretion system FHIPEP [PR00949] (64-83)
  IPR001712 Type III secretion system FHIPEP [PTHR30161] (5-86)

pLDDT: mean 72.69, std 11.6, range [46.97, 89.75]